Protein AF-A0AAN9PMN9-F1 (afdb_monomer_lite)

Structure (mmCIF, N/CA/C/O backbone):
data_AF-A0AAN9PMN9-F1
#
_entry.id   AF-A0AAN9PMN9-F1
#
loop_
_atom_site.group_PDB
_atom_site.id
_atom_site.type_symbol
_atom_site.label_atom_id
_atom_site.label_alt_id
_atom_site.label_comp_id
_atom_site.label_asym_id
_atom_site.label_entity_id
_atom_site.label_seq_id
_atom_site.pdbx_PDB_ins_code
_atom_site.Cartn_x
_atom_site.Cartn_y
_atom_site.Cartn_z
_atom_site.occupancy
_atom_site.B_iso_or_equiv
_atom_site.auth_seq_id
_atom_site.auth_comp_id
_atom_site.auth_asym_id
_atom_site.auth_atom_id
_atom_site.pdbx_PDB_model_num
ATOM 1 N N . MET A 1 1 ? 1.864 18.607 -19.630 1.00 31.89 1 MET A N 1
ATOM 2 C CA . MET A 1 1 ? 2.862 18.846 -18.565 1.00 31.89 1 MET A CA 1
ATOM 3 C C . MET A 1 1 ? 3.578 17.529 -18.330 1.00 31.89 1 MET A C 1
ATOM 5 O O . MET A 1 1 ? 2.929 16.585 -17.907 1.00 31.89 1 MET A O 1
ATOM 9 N N . ALA A 1 2 ? 4.834 17.426 -18.763 1.00 31.56 2 ALA A N 1
ATOM 10 C CA . ALA A 1 2 ? 5.580 16.169 -18.814 1.00 31.56 2 ALA A CA 1
ATOM 11 C C . ALA A 1 2 ? 6.074 15.745 -17.419 1.00 31.56 2 ALA A C 1
ATOM 13 O O . ALA A 1 2 ? 6.528 16.577 -16.636 1.00 31.56 2 ALA A O 1
ATOM 14 N N . ALA A 1 3 ? 5.946 14.450 -17.128 1.00 38.88 3 ALA A N 1
ATOM 15 C CA . ALA A 1 3 ? 6.310 13.804 -15.876 1.00 38.88 3 ALA A CA 1
ATOM 16 C C . ALA A 1 3 ? 7.837 13.663 -15.752 1.00 38.88 3 ALA A C 1
ATOM 18 O O . ALA A 1 3 ? 8.422 12.719 -16.271 1.00 38.88 3 ALA A O 1
ATOM 19 N N . ALA A 1 4 ? 8.482 14.580 -15.035 1.00 36.22 4 ALA A N 1
ATOM 20 C CA . ALA A 1 4 ? 9.929 14.561 -14.790 1.00 36.22 4 ALA A CA 1
ATOM 21 C C . ALA A 1 4 ? 10.375 13.569 -13.685 1.00 36.22 4 ALA A C 1
ATOM 23 O O . ALA A 1 4 ? 11.455 13.723 -13.128 1.00 36.22 4 ALA A O 1
ATOM 24 N N . GLY A 1 5 ? 9.557 12.564 -13.344 1.00 46.44 5 GLY A N 1
ATOM 25 C CA . GLY A 1 5 ? 9.852 11.588 -12.279 1.00 46.44 5 GLY A CA 1
ATOM 26 C C . GLY A 1 5 ? 9.955 10.128 -12.731 1.00 46.44 5 GLY A C 1
ATOM 27 O O . GLY A 1 5 ? 10.298 9.275 -11.924 1.00 46.44 5 GLY A O 1
ATOM 28 N N . ALA A 1 6 ? 9.657 9.819 -13.998 1.00 54.78 6 ALA A N 1
ATOM 29 C CA . ALA A 1 6 ? 9.546 8.434 -14.469 1.00 54.78 6 ALA A CA 1
ATOM 30 C C . ALA A 1 6 ? 10.820 7.884 -15.135 1.00 54.78 6 ALA A C 1
ATOM 32 O O . ALA A 1 6 ? 10.978 6.670 -15.204 1.00 54.78 6 ALA A O 1
ATOM 33 N N . GLU A 1 7 ? 11.733 8.740 -15.613 1.00 62.47 7 GLU A N 1
ATOM 34 C CA . GLU A 1 7 ? 12.892 8.290 -16.415 1.00 62.47 7 GLU A CA 1
ATOM 35 C C . GLU A 1 7 ? 13.925 7.485 -15.616 1.00 62.47 7 GLU A C 1
ATOM 37 O O . GLU A 1 7 ? 14.757 6.790 -16.190 1.00 62.47 7 GLU A O 1
ATOM 42 N N . ASN A 1 8 ? 13.831 7.540 -14.290 1.00 85.62 8 ASN A N 1
ATOM 43 C CA . ASN A 1 8 ? 14.773 6.929 -13.367 1.00 85.62 8 ASN A CA 1
ATOM 44 C C . ASN A 1 8 ? 14.192 5.734 -12.598 1.00 85.62 8 ASN A C 1
ATOM 46 O O . ASN A 1 8 ? 14.919 5.083 -11.857 1.00 85.62 8 ASN A O 1
ATOM 50 N N . VAL A 1 9 ? 12.903 5.417 -12.745 1.00 91.56 9 VAL A N 1
ATOM 51 C CA . VAL A 1 9 ? 12.322 4.233 -12.095 1.00 91.56 9 VAL A CA 1
ATOM 52 C C . VAL A 1 9 ? 12.645 3.004 -12.952 1.00 91.56 9 VAL A C 1
ATOM 54 O O . VAL A 1 9 ? 12.281 2.985 -14.132 1.00 91.56 9 VAL A O 1
ATOM 57 N N . PRO A 1 10 ? 13.289 1.953 -12.408 1.00 92.81 10 PRO A N 1
ATOM 58 C CA . PRO A 1 10 ? 13.544 0.726 -13.151 1.00 92.81 10 PRO A CA 1
ATOM 59 C C . PRO A 1 10 ? 12.263 0.164 -13.797 1.00 92.81 10 PRO A C 1
ATOM 61 O O . PRO A 1 10 ? 11.225 0.109 -13.131 1.00 92.81 10 PRO A O 1
ATOM 64 N N . PRO A 1 11 ? 12.305 -0.318 -15.057 1.00 93.88 11 PRO A N 1
ATOM 65 C CA . PRO A 1 11 ? 11.098 -0.713 -15.789 1.00 93.88 11 PRO A CA 1
ATOM 66 C C . PRO A 1 11 ? 10.227 -1.757 -15.082 1.00 93.88 11 PRO A C 1
ATOM 68 O O . PRO A 1 11 ? 9.005 -1.718 -15.197 1.00 93.88 11 PRO A O 1
ATOM 71 N N . PHE A 1 12 ? 10.839 -2.680 -14.332 1.00 94.06 12 PHE A N 1
ATOM 72 C CA . PHE A 1 12 ? 10.097 -3.696 -13.586 1.00 94.06 12 PHE A CA 1
ATOM 73 C C . PHE A 1 12 ? 9.326 -3.096 -12.397 1.00 94.06 12 PHE A C 1
ATOM 75 O O . PHE A 1 12 ? 8.160 -3.438 -12.202 1.00 94.06 12 PHE A O 1
ATOM 82 N N . ILE A 1 13 ? 9.925 -2.138 -11.676 1.00 95.25 13 ILE A N 1
ATOM 83 C CA . ILE A 1 13 ? 9.260 -1.386 -10.599 1.00 95.25 13 ILE A CA 1
ATOM 84 C C . ILE A 1 13 ? 8.137 -0.540 -11.198 1.00 95.25 13 ILE A C 1
ATOM 86 O O . ILE A 1 13 ? 7.014 -0.569 -10.703 1.00 95.25 13 ILE A O 1
ATOM 90 N N . ALA A 1 14 ? 8.400 0.157 -12.308 1.00 95.62 14 ALA A N 1
ATOM 91 C CA . ALA A 1 14 ? 7.402 0.978 -12.990 1.00 95.62 14 ALA A CA 1
ATOM 92 C C . ALA A 1 14 ? 6.193 0.153 -13.465 1.00 95.62 14 ALA A C 1
ATOM 94 O O . ALA A 1 14 ? 5.052 0.599 -13.326 1.00 95.62 14 ALA A O 1
ATOM 95 N N . ALA A 1 15 ? 6.422 -1.056 -13.989 1.00 96.88 15 ALA A N 1
ATOM 96 C CA . ALA A 1 15 ? 5.363 -1.967 -14.418 1.00 96.88 15 ALA A CA 1
ATOM 97 C C . ALA A 1 15 ? 4.509 -2.451 -13.237 1.00 96.88 15 ALA A C 1
ATOM 99 O O . ALA A 1 15 ? 3.282 -2.361 -13.293 1.00 96.88 15 ALA A O 1
ATOM 100 N N . GLN A 1 16 ? 5.147 -2.909 -12.155 1.00 96.69 16 GLN A N 1
ATOM 101 C CA . GLN A 1 16 ? 4.459 -3.340 -10.935 1.00 96.69 16 GLN A CA 1
ATOM 102 C C . GLN A 1 16 ? 3.674 -2.198 -10.282 1.00 96.69 16 GLN A C 1
ATOM 104 O O . GLN A 1 16 ? 2.514 -2.372 -9.910 1.00 96.69 16 GLN A O 1
ATOM 109 N N . LEU A 1 17 ? 4.275 -1.011 -10.193 1.00 96.62 17 LEU A N 1
ATOM 110 C CA . LEU A 1 17 ? 3.648 0.170 -9.613 1.00 96.62 17 LEU A CA 1
ATOM 111 C C . LEU A 1 17 ? 2.459 0.651 -10.451 1.00 96.62 17 LEU A C 1
ATOM 113 O O . LEU A 1 17 ? 1.384 0.900 -9.914 1.00 96.62 17 LEU A O 1
ATOM 117 N N . THR A 1 18 ? 2.617 0.738 -11.772 1.00 96.56 18 THR A N 1
ATOM 118 C CA . THR A 1 18 ? 1.527 1.137 -12.678 1.00 96.56 18 THR A CA 1
ATOM 119 C C . THR A 1 18 ? 0.360 0.157 -12.593 1.00 96.56 18 THR A C 1
ATOM 121 O O . THR A 1 18 ? -0.802 0.572 -12.550 1.00 96.56 18 THR A O 1
ATOM 124 N N . TYR A 1 19 ? 0.659 -1.143 -12.526 1.00 97.62 19 TYR A N 1
ATOM 125 C CA . TYR A 1 19 ? -0.356 -2.175 -12.367 1.00 97.62 19 TYR A CA 1
ATOM 126 C C . TYR A 1 19 ? -1.079 -2.056 -11.022 1.00 97.62 19 TYR A C 1
ATOM 128 O O . TYR A 1 19 ? -2.309 -2.077 -11.004 1.00 97.62 19 TYR A O 1
ATOM 136 N N . LEU A 1 20 ? -0.342 -1.862 -9.922 1.00 97.06 20 LEU A N 1
ATOM 137 C CA . LEU A 1 20 ? -0.906 -1.602 -8.597 1.00 97.06 20 LEU A CA 1
ATOM 138 C C . LEU A 1 20 ? -1.864 -0.401 -8.636 1.00 97.06 20 LEU A C 1
ATOM 140 O O . LEU A 1 20 ? -3.034 -0.550 -8.302 1.00 97.06 20 LEU A O 1
ATOM 144 N N . LEU A 1 21 ? -1.400 0.767 -9.091 1.00 96.25 21 LEU A N 1
ATOM 145 C CA . LEU A 1 21 ? -2.193 2.004 -9.105 1.00 96.25 21 LEU A CA 1
ATOM 146 C C . LEU A 1 21 ? -3.460 1.904 -9.971 1.00 96.25 21 LEU A C 1
ATOM 148 O O . LEU A 1 21 ? -4.445 2.578 -9.686 1.00 96.25 21 LEU A O 1
ATOM 152 N N . SER A 1 22 ? -3.441 1.071 -11.016 1.00 96.31 22 SER A N 1
ATOM 153 C CA . SER A 1 22 ? -4.569 0.917 -11.946 1.00 96.31 22 SER A CA 1
ATOM 154 C C . SER A 1 22 ? -5.596 -0.130 -11.506 1.00 96.31 22 SER A C 1
ATOM 156 O O . SER A 1 22 ? -6.748 -0.052 -11.920 1.00 96.31 22 SER A O 1
ATOM 158 N N . ASN A 1 23 ? -5.183 -1.128 -10.716 1.00 96.06 23 ASN A N 1
ATOM 159 C CA . ASN A 1 23 ? -6.007 -2.302 -10.397 1.00 96.06 23 ASN A CA 1
ATOM 160 C C . ASN A 1 23 ? -6.343 -2.434 -8.907 1.00 96.06 23 ASN A C 1
ATOM 162 O O . ASN A 1 23 ? -7.100 -3.329 -8.532 1.00 96.06 23 ASN A O 1
ATOM 166 N N . PHE A 1 24 ? -5.789 -1.582 -8.041 1.00 93.50 24 PHE A N 1
ATOM 167 C CA . PHE A 1 24 ? -6.168 -1.580 -6.634 1.00 93.50 24 PHE A CA 1
ATOM 168 C C . PHE A 1 24 ? -7.620 -1.119 -6.465 1.00 93.50 24 PHE A C 1
ATOM 170 O O . PHE A 1 24 ? -8.070 -0.192 -7.134 1.00 93.50 24 PHE A O 1
ATOM 177 N N . HIS A 1 25 ? -8.353 -1.734 -5.533 1.00 88.06 25 HIS A N 1
ATOM 178 C CA . HIS A 1 25 ? -9.761 -1.397 -5.279 1.00 88.06 25 HIS A CA 1
ATOM 179 C C . HIS A 1 25 ? -9.972 0.058 -4.829 1.00 88.06 25 HIS A C 1
ATOM 181 O O . HIS A 1 25 ? -11.059 0.604 -4.998 1.00 88.06 25 HIS A O 1
ATOM 187 N N . HIS A 1 26 ? -8.938 0.678 -4.257 1.00 88.62 26 HIS A N 1
ATOM 188 C CA . HIS A 1 26 ? -8.953 2.051 -3.762 1.00 88.62 26 HIS A CA 1
ATOM 189 C C . HIS A 1 26 ? -7.946 2.906 -4.531 1.00 88.62 26 HIS A C 1
ATOM 191 O O . HIS A 1 26 ? -6.913 2.413 -4.982 1.00 88.62 26 HIS A O 1
ATOM 197 N N . THR A 1 27 ? -8.209 4.208 -4.629 1.00 92.00 27 THR A N 1
ATOM 198 C CA . THR A 1 27 ? -7.306 5.148 -5.303 1.00 92.00 27 THR A CA 1
ATOM 199 C C . THR A 1 27 ? -6.052 5.400 -4.469 1.00 92.00 27 THR A C 1
ATOM 201 O O . THR A 1 27 ? -6.020 6.288 -3.615 1.00 92.00 27 THR A O 1
ATOM 204 N N . LEU A 1 28 ? -5.010 4.623 -4.740 1.00 95.25 28 LEU A N 1
ATOM 205 C CA . LEU A 1 28 ? -3.679 4.804 -4.170 1.00 95.25 28 LEU A CA 1
ATOM 206 C C . LEU A 1 28 ? -3.003 6.066 -4.722 1.00 95.25 28 LEU A C 1
ATOM 208 O O . LEU A 1 28 ? -3.250 6.475 -5.859 1.00 95.25 28 LEU A O 1
ATOM 212 N N . LYS A 1 29 ? -2.113 6.669 -3.930 1.00 95.12 29 LYS A N 1
ATOM 213 C CA . LYS A 1 29 ? -1.268 7.790 -4.371 1.00 95.12 29 LYS A CA 1
ATOM 214 C C . LYS A 1 29 ? 0.177 7.566 -3.961 1.00 95.12 29 LYS A C 1
ATOM 216 O O . LYS A 1 29 ? 0.442 6.924 -2.953 1.00 95.12 29 LYS A O 1
ATOM 221 N N . ILE A 1 30 ? 1.097 8.145 -4.722 1.00 96.50 30 ILE A N 1
ATOM 222 C CA . ILE A 1 30 ? 2.506 8.216 -4.345 1.00 96.50 30 ILE A CA 1
ATOM 223 C C . ILE A 1 30 ? 2.774 9.604 -3.783 1.00 96.50 30 ILE A C 1
ATOM 225 O O . ILE A 1 30 ? 2.494 10.597 -4.454 1.00 96.50 30 ILE A O 1
ATOM 229 N N . GLU A 1 31 ? 3.277 9.666 -2.552 1.00 95.62 31 GLU A N 1
ATOM 230 C CA . GLU A 1 31 ? 3.637 10.931 -1.903 1.00 95.62 31 GLU A CA 1
ATOM 231 C C . GLU A 1 31 ? 5.010 11.414 -2.372 1.00 95.62 31 GLU A C 1
ATOM 233 O O . GLU A 1 31 ? 5.168 12.563 -2.778 1.00 95.62 31 GLU A O 1
ATOM 238 N N . GLN A 1 32 ? 5.993 10.517 -2.364 1.00 94.50 32 GLN A N 1
ATOM 239 C CA . GLN A 1 32 ? 7.369 10.809 -2.745 1.00 94.50 32 GLN A CA 1
ATOM 240 C C . GLN A 1 32 ? 8.053 9.554 -3.288 1.00 94.50 32 GLN A C 1
ATOM 242 O O . GLN A 1 32 ? 7.636 8.431 -2.998 1.00 94.50 32 GLN A O 1
ATOM 247 N N . MET A 1 33 ? 9.111 9.756 -4.070 1.00 94.12 33 MET A N 1
ATOM 248 C CA . MET A 1 33 ? 10.000 8.699 -4.541 1.00 94.12 33 MET A CA 1
ATOM 249 C C . MET A 1 33 ? 11.455 9.153 -4.413 1.00 94.12 33 MET A C 1
ATOM 251 O O . MET A 1 33 ? 11.744 10.335 -4.605 1.00 94.12 33 MET A O 1
ATOM 255 N N . TRP A 1 34 ? 12.365 8.235 -4.099 1.00 92.88 34 TRP A N 1
ATOM 256 C CA . TRP A 1 34 ? 13.787 8.535 -3.928 1.00 92.88 34 TRP A CA 1
ATOM 257 C C . TRP A 1 34 ? 14.676 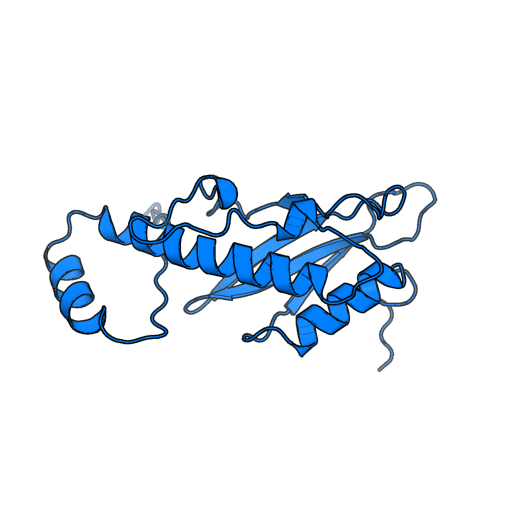7.333 -4.276 1.00 92.88 34 TRP A C 1
ATOM 259 O O . TRP A 1 34 ? 14.193 6.212 -4.434 1.00 92.88 34 TRP A O 1
ATOM 269 N N . SER A 1 35 ? 15.976 7.589 -4.443 1.00 90.50 35 SER A N 1
ATOM 270 C CA . SER A 1 35 ? 16.997 6.555 -4.663 1.00 90.50 35 SER A CA 1
ATOM 271 C C . SER A 1 35 ? 17.610 6.119 -3.334 1.00 90.50 35 SER A C 1
ATOM 273 O O . SER A 1 35 ? 17.773 6.929 -2.416 1.00 90.50 35 SER A O 1
ATOM 275 N N . SER A 1 36 ? 17.977 4.842 -3.241 1.00 81.38 36 SER A N 1
ATOM 276 C CA . SER A 1 36 ? 18.806 4.314 -2.159 1.00 81.38 36 SER A CA 1
ATOM 277 C C . SER A 1 36 ? 20.249 4.831 -2.162 1.00 81.38 36 SER A C 1
ATOM 279 O O . SER A 1 36 ? 20.899 4.778 -1.116 1.00 81.38 36 SER A O 1
ATOM 281 N N . ASP A 1 37 ? 20.780 5.238 -3.315 1.00 71.56 37 ASP A N 1
ATOM 282 C CA . ASP A 1 37 ? 22.196 5.560 -3.493 1.00 71.56 37 ASP A CA 1
ATOM 283 C C . ASP A 1 37 ? 22.388 7.028 -3.885 1.00 71.56 37 ASP A C 1
ATOM 285 O O . ASP A 1 37 ? 21.792 7.534 -4.835 1.00 71.56 37 ASP A O 1
ATOM 289 N N . ASN A 1 38 ? 23.274 7.701 -3.154 1.00 61.56 38 ASN A N 1
ATOM 290 C CA . ASN A 1 38 ? 23.657 9.085 -3.419 1.00 61.56 38 ASN A CA 1
ATOM 291 C C . ASN A 1 38 ? 24.852 9.189 -4.376 1.00 61.56 38 ASN A C 1
ATOM 293 O O . ASN A 1 38 ? 25.219 10.303 -4.755 1.00 61.56 38 ASN A O 1
ATOM 297 N N . TYR A 1 39 ? 25.501 8.067 -4.714 1.00 56.78 39 TYR A N 1
ATOM 298 C CA . TYR A 1 39 ? 26.829 8.088 -5.309 1.00 56.78 39 TYR A CA 1
ATOM 299 C C . TYR A 1 39 ? 26.906 7.722 -6.786 1.00 56.78 39 TYR A C 1
ATOM 301 O O . TYR A 1 39 ? 27.806 8.280 -7.399 1.00 56.78 39 TYR A O 1
ATOM 309 N N . ASN A 1 40 ? 26.035 6.894 -7.389 1.00 53.22 40 ASN A N 1
ATOM 310 C CA . ASN A 1 40 ? 26.010 6.714 -8.861 1.00 53.22 40 ASN A CA 1
ATOM 311 C C . ASN A 1 40 ? 24.748 6.060 -9.465 1.00 53.22 40 ASN A C 1
ATOM 313 O O . ASN A 1 40 ? 24.593 6.093 -10.687 1.00 53.22 40 ASN A O 1
ATOM 317 N N . SER A 1 41 ? 23.846 5.470 -8.680 1.00 60.31 41 SER A N 1
ATOM 318 C CA . SER A 1 41 ? 22.586 4.939 -9.217 1.00 60.31 41 SER A CA 1
ATOM 319 C C . SER A 1 41 ? 21.490 6.004 -9.163 1.00 60.31 41 SER A C 1
ATOM 321 O O . SER A 1 41 ? 20.909 6.273 -8.112 1.00 60.31 41 SER A O 1
ATOM 323 N N . SER A 1 42 ? 21.151 6.595 -10.312 1.00 73.50 42 SER A N 1
ATOM 324 C CA . SER A 1 42 ? 19.958 7.443 -10.426 1.00 73.50 42 SER A CA 1
ATOM 325 C C . SER A 1 42 ? 18.654 6.650 -10.292 1.00 73.50 42 SER A C 1
ATOM 327 O O . SER A 1 42 ? 17.592 7.247 -10.427 1.00 73.50 42 SER A O 1
ATOM 329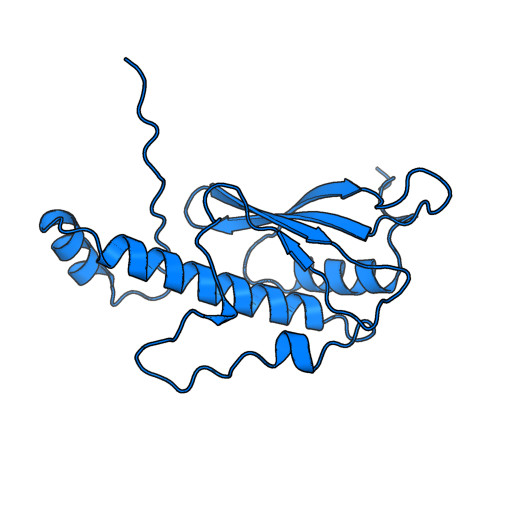 N N . ALA A 1 43 ? 18.705 5.332 -10.048 1.00 87.25 43 ALA A N 1
ATOM 330 C CA . ALA A 1 43 ? 17.526 4.488 -10.000 1.00 87.25 43 ALA A CA 1
ATOM 331 C C . ALA A 1 43 ? 16.648 4.824 -8.789 1.00 87.25 43 ALA A C 1
ATOM 333 O O . ALA A 1 43 ? 17.062 4.695 -7.641 1.00 87.25 43 ALA A O 1
ATOM 334 N N . ILE A 1 44 ? 15.412 5.226 -9.058 1.00 92.06 44 ILE A N 1
ATOM 335 C CA . ILE A 1 44 ? 14.394 5.464 -8.042 1.00 92.06 44 ILE A CA 1
ATOM 336 C C . ILE A 1 44 ? 13.770 4.115 -7.679 1.00 92.06 44 ILE A C 1
ATOM 338 O O . ILE A 1 44 ? 13.031 3.529 -8.474 1.00 92.06 44 ILE A O 1
ATOM 342 N N . ASP A 1 45 ? 14.089 3.625 -6.486 1.00 93.62 45 ASP A N 1
ATOM 343 C CA . ASP A 1 45 ? 13.723 2.294 -5.995 1.00 93.62 45 ASP A CA 1
ATOM 344 C C . ASP A 1 45 ? 12.930 2.311 -4.688 1.00 93.62 45 ASP A C 1
ATOM 346 O O . ASP A 1 45 ? 12.456 1.273 -4.221 1.00 93.62 45 ASP A O 1
ATOM 350 N N . ARG A 1 46 ? 12.732 3.501 -4.122 1.00 95.50 46 ARG A N 1
ATOM 351 C CA . ARG A 1 46 ? 11.977 3.711 -2.893 1.00 95.50 46 ARG A CA 1
ATOM 352 C C . ARG A 1 46 ? 10.855 4.702 -3.121 1.00 95.50 46 ARG A C 1
ATOM 354 O O . ARG A 1 46 ? 11.010 5.668 -3.872 1.00 95.50 46 ARG A O 1
ATOM 361 N N . PHE A 1 47 ? 9.719 4.466 -2.478 1.00 96.38 47 PHE A N 1
ATOM 362 C CA . PHE A 1 47 ? 8.580 5.373 -2.553 1.00 96.38 47 PHE A CA 1
ATOM 363 C C . PHE A 1 47 ? 7.632 5.224 -1.370 1.00 96.38 47 PHE A C 1
ATOM 365 O O . PHE A 1 47 ? 7.477 4.139 -0.817 1.00 96.38 47 PHE A O 1
ATOM 372 N N . THR A 1 48 ? 6.949 6.317 -1.037 1.00 97.25 48 THR A N 1
ATOM 373 C CA . THR A 1 48 ? 5.911 6.350 -0.004 1.00 97.25 48 THR A CA 1
ATOM 374 C C . THR A 1 48 ? 4.550 6.202 -0.670 1.00 97.25 48 THR A C 1
ATOM 376 O O . THR A 1 48 ? 4.160 7.029 -1.504 1.00 97.25 48 THR A O 1
ATOM 379 N N . LEU A 1 49 ? 3.822 5.150 -0.303 1.00 96.88 49 LEU A N 1
ATOM 380 C CA . LEU A 1 49 ? 2.471 4.883 -0.772 1.00 96.88 49 LEU A CA 1
ATOM 381 C C . LEU A 1 49 ? 1.447 5.402 0.242 1.00 96.88 49 LEU A C 1
ATOM 383 O O . LEU A 1 49 ? 1.482 5.047 1.419 1.00 96.88 49 LEU A O 1
ATOM 387 N N . LEU A 1 50 ? 0.503 6.203 -0.247 1.00 96.25 50 LEU A N 1
ATOM 388 C CA . LEU A 1 50 ? -0.679 6.634 0.489 1.00 96.25 50 LEU A CA 1
ATOM 389 C C . LEU A 1 50 ? -1.839 5.697 0.153 1.00 96.25 50 LEU A C 1
ATOM 391 O O . LEU A 1 50 ? -2.330 5.678 -0.984 1.00 96.25 50 LEU A O 1
ATOM 395 N N . ILE A 1 51 ? -2.280 4.936 1.148 1.00 95.25 51 ILE A N 1
ATOM 396 C CA . ILE A 1 51 ? -3.349 3.944 1.027 1.00 95.25 51 ILE A CA 1
ATOM 397 C C . ILE A 1 51 ? -4.602 4.507 1.700 1.00 95.25 51 ILE A C 1
ATOM 399 O O . ILE A 1 51 ? -4.572 4.729 2.910 1.00 95.25 51 ILE A O 1
ATOM 403 N N . PRO A 1 52 ? -5.707 4.733 0.965 1.00 94.12 52 PRO A N 1
ATOM 404 C CA . PRO A 1 52 ? -6.953 5.184 1.572 1.00 94.12 52 PRO A CA 1
ATOM 405 C C . PRO A 1 52 ? -7.450 4.199 2.632 1.00 94.12 52 PRO A C 1
ATOM 407 O O . PRO A 1 52 ? -7.583 2.996 2.356 1.00 94.12 52 PRO A O 1
ATOM 410 N N . TYR A 1 53 ? -7.744 4.727 3.818 1.00 93.12 53 TYR A N 1
ATOM 411 C CA . TYR A 1 53 ? -8.299 3.961 4.924 1.00 93.12 53 TYR A CA 1
ATOM 412 C C . TYR A 1 53 ? -9.134 4.856 5.841 1.00 93.12 53 TYR A C 1
ATOM 414 O O . TYR A 1 53 ? -8.650 5.867 6.353 1.00 93.12 53 TYR A O 1
ATOM 422 N N . CYS A 1 54 ? -10.398 4.491 6.061 1.00 90.88 54 CYS A N 1
ATOM 423 C CA . CYS A 1 54 ? -11.364 5.346 6.756 1.00 90.88 54 CYS A CA 1
ATOM 424 C C . CYS A 1 54 ? -11.451 6.756 6.119 1.00 90.88 54 CYS A C 1
ATOM 426 O O . CYS A 1 54 ? -11.808 6.896 4.950 1.00 90.88 54 CYS A O 1
ATOM 428 N N . LEU A 1 55 ? -11.167 7.810 6.894 1.00 88.00 55 LEU A N 1
ATOM 429 C CA . LEU A 1 55 ? -11.214 9.214 6.465 1.00 88.00 55 LEU A CA 1
ATOM 430 C C . LEU A 1 55 ? -9.817 9.808 6.213 1.00 88.00 55 LEU A C 1
ATOM 432 O O . LEU A 1 55 ? -9.706 11.019 6.028 1.00 88.00 55 LEU A O 1
ATOM 436 N N . ASP A 1 56 ? -8.774 8.975 6.215 1.00 90.94 56 ASP A N 1
ATOM 437 C CA . ASP A 1 56 ? -7.382 9.399 6.060 1.00 90.94 56 ASP A CA 1
ATOM 438 C C . ASP A 1 56 ? -6.589 8.421 5.165 1.00 90.94 56 ASP A C 1
ATOM 440 O O . ASP A 1 56 ? -7.159 7.605 4.427 1.00 90.94 56 ASP A O 1
ATOM 444 N N . PHE A 1 57 ? -5.263 8.531 5.192 1.00 92.19 57 PHE A N 1
ATOM 445 C CA . PHE A 1 57 ? -4.330 7.687 4.467 1.00 92.19 57 PHE A CA 1
ATOM 446 C C . PHE A 1 57 ? -3.351 7.011 5.417 1.00 92.19 57 PHE A C 1
ATOM 448 O O . PHE A 1 57 ? -2.671 7.661 6.207 1.00 92.19 57 PHE A O 1
ATOM 455 N N . ILE A 1 58 ? -3.193 5.704 5.240 1.00 94.06 58 ILE A N 1
ATOM 456 C CA . ILE A 1 58 ? -2.047 4.983 5.780 1.00 94.06 58 ILE A CA 1
ATOM 457 C C . ILE A 1 58 ? -0.835 5.325 4.910 1.00 94.06 58 ILE A C 1
ATOM 459 O O . ILE A 1 58 ? -0.931 5.307 3.677 1.00 94.06 58 ILE A O 1
ATOM 463 N N . LYS A 1 59 ? 0.300 5.623 5.546 1.00 95.19 59 LYS A N 1
ATOM 464 C CA . LYS A 1 59 ? 1.565 5.914 4.865 1.00 95.19 59 LYS A CA 1
ATOM 465 C C . LYS A 1 59 ? 2.548 4.783 5.090 1.00 95.19 59 LYS A C 1
ATOM 467 O O . LYS A 1 59 ? 3.014 4.610 6.213 1.00 95.19 59 LYS A O 1
ATOM 472 N N . TRP A 1 60 ? 2.871 4.047 4.032 1.00 96.88 60 TRP A N 1
ATOM 473 C CA . TRP A 1 60 ? 3.886 2.995 4.078 1.00 96.88 60 TRP A CA 1
ATOM 474 C C . TRP A 1 60 ? 4.978 3.267 3.056 1.00 96.88 60 TRP A C 1
ATOM 476 O O . TRP A 1 60 ? 4.690 3.593 1.902 1.00 96.88 60 TRP A O 1
ATOM 486 N N . ASP A 1 61 ? 6.225 3.087 3.474 1.00 96.75 61 ASP A N 1
ATOM 487 C CA . ASP A 1 61 ? 7.372 3.197 2.584 1.00 96.75 61 ASP A CA 1
ATOM 488 C C . ASP A 1 61 ? 7.704 1.830 2.004 1.00 96.75 61 ASP A C 1
ATOM 490 O O . ASP A 1 61 ? 7.784 0.832 2.720 1.00 96.75 61 ASP A O 1
ATOM 494 N N . LEU A 1 62 ? 7.913 1.788 0.695 1.00 96.62 62 LEU A N 1
ATOM 495 C CA . LEU A 1 62 ? 8.378 0.606 -0.005 1.00 96.62 62 LEU A CA 1
ATOM 496 C C . LEU A 1 62 ? 9.833 0.785 -0.389 1.00 96.62 62 LEU A C 1
ATOM 498 O O . LEU A 1 62 ? 10.234 1.845 -0.876 1.00 96.62 62 LEU A O 1
ATOM 502 N N . ILE A 1 63 ? 10.602 -0.281 -0.212 1.00 96.06 63 ILE A N 1
ATOM 503 C CA . ILE A 1 63 ? 12.031 -0.305 -0.482 1.00 96.06 63 ILE A CA 1
ATOM 504 C C . ILE A 1 63 ? 12.324 -1.497 -1.383 1.00 96.06 63 ILE A C 1
ATOM 506 O O . ILE A 1 63 ? 12.328 -2.644 -0.938 1.00 96.06 63 ILE A O 1
ATOM 510 N N . TYR A 1 64 ? 12.577 -1.230 -2.661 1.00 94.94 64 TYR A N 1
ATOM 511 C CA . TYR A 1 64 ? 13.145 -2.233 -3.552 1.00 94.94 64 TYR A CA 1
ATOM 512 C C . TYR A 1 64 ? 14.660 -2.275 -3.402 1.00 94.94 64 TYR A C 1
ATOM 514 O O . TYR A 1 64 ? 15.304 -1.277 -3.088 1.00 94.94 64 TYR A O 1
ATOM 522 N N . ASN A 1 65 ? 15.233 -3.435 -3.708 1.00 92.19 65 ASN A N 1
ATOM 523 C CA . ASN A 1 65 ? 16.650 -3.556 -4.001 1.00 92.19 65 ASN A CA 1
ATOM 524 C C . ASN A 1 65 ? 16.820 -3.773 -5.511 1.00 92.19 65 ASN A C 1
ATOM 526 O O . ASN A 1 65 ? 16.573 -4.869 -6.017 1.00 92.19 65 ASN A O 1
ATOM 530 N N . VAL A 1 66 ? 17.235 -2.733 -6.240 1.00 90.44 66 VAL A N 1
ATOM 531 C CA . VAL A 1 66 ? 17.421 -2.804 -7.705 1.00 90.44 66 VAL A CA 1
ATOM 532 C C . VAL A 1 66 ? 18.501 -3.806 -8.103 1.00 90.44 66 VAL A C 1
ATOM 534 O O . VAL A 1 66 ? 18.404 -4.418 -9.166 1.00 90.44 66 VAL A O 1
ATOM 537 N N . GLU A 1 67 ? 19.509 -4.002 -7.255 1.00 89.94 67 GLU A N 1
ATOM 538 C CA . GLU A 1 67 ? 20.601 -4.945 -7.499 1.00 89.94 67 GLU A CA 1
ATOM 539 C C . GLU A 1 67 ? 20.154 -6.402 -7.308 1.00 89.94 67 GLU A C 1
ATOM 541 O O . GLU A 1 67 ? 20.741 -7.315 -7.888 1.00 89.94 67 GLU A O 1
ATOM 546 N N . CYS A 1 68 ? 19.082 -6.626 -6.539 1.00 91.88 68 CYS A N 1
ATOM 547 C CA . CYS A 1 68 ? 18.515 -7.945 -6.278 1.00 91.88 68 CYS A CA 1
ATOM 548 C C . CYS A 1 68 ? 16.988 -7.954 -6.491 1.00 91.88 68 CYS A C 1
ATOM 550 O O . CYS A 1 68 ? 16.225 -8.125 -5.539 1.00 91.88 68 CYS A O 1
ATOM 552 N N . PRO A 1 69 ? 16.506 -7.818 -7.743 1.00 91.56 69 PRO A N 1
ATOM 553 C CA . PRO A 1 69 ? 15.075 -7.715 -8.029 1.00 91.56 69 PRO A CA 1
ATOM 554 C C . PRO A 1 69 ? 14.311 -9.011 -7.710 1.00 91.56 69 PRO A C 1
ATOM 556 O O . PRO A 1 69 ? 13.094 -9.002 -7.563 1.00 91.56 69 PRO A O 1
ATOM 559 N N . THR A 1 70 ? 15.003 -10.146 -7.589 1.00 93.12 70 THR A N 1
ATOM 560 C CA . THR A 1 70 ? 14.403 -11.417 -7.158 1.00 93.12 70 THR A CA 1
ATOM 561 C C . THR A 1 70 ? 13.971 -11.418 -5.695 1.00 93.12 70 THR A C 1
ATOM 563 O O . THR A 1 70 ? 13.180 -12.279 -5.321 1.00 93.12 70 THR A O 1
ATOM 566 N N . SER A 1 71 ? 14.459 -10.483 -4.879 1.00 93.50 71 SER A N 1
ATOM 567 C CA . SER A 1 71 ? 13.948 -10.277 -3.527 1.00 93.50 71 SER A CA 1
ATOM 568 C C . SER A 1 71 ? 12.664 -9.438 -3.569 1.00 93.50 71 SER A C 1
ATOM 570 O O . SER A 1 71 ? 12.597 -8.476 -4.341 1.00 93.50 71 SER A O 1
ATOM 572 N N . PRO A 1 72 ? 11.638 -9.770 -2.763 1.00 94.38 72 PRO A N 1
ATOM 573 C CA . PRO A 1 72 ? 10.483 -8.895 -2.596 1.00 94.38 72 PRO A CA 1
ATOM 574 C C . PRO A 1 72 ? 10.899 -7.556 -1.965 1.00 94.38 72 PRO A C 1
ATOM 576 O O . PRO A 1 72 ? 11.920 -7.507 -1.277 1.00 94.38 72 PRO A O 1
ATOM 579 N N . PRO A 1 73 ? 10.134 -6.472 -2.189 1.00 95.31 73 PRO A N 1
ATOM 580 C CA . PRO A 1 73 ? 10.393 -5.202 -1.533 1.00 95.31 73 PRO A CA 1
ATOM 581 C C . PRO A 1 73 ? 10.127 -5.306 -0.031 1.00 95.31 73 PRO A C 1
ATOM 583 O O . PRO A 1 73 ? 9.185 -5.981 0.398 1.00 95.31 73 PRO A O 1
ATOM 586 N N . ASP A 1 74 ? 10.908 -4.570 0.750 1.00 95.19 74 ASP A N 1
ATOM 587 C CA . ASP A 1 74 ? 10.600 -4.338 2.155 1.00 95.19 74 ASP A CA 1
ATOM 588 C C . ASP A 1 74 ? 9.510 -3.266 2.269 1.00 95.19 74 ASP A C 1
ATOM 590 O O . ASP A 1 74 ? 9.460 -2.319 1.477 1.00 95.19 74 ASP A O 1
ATOM 594 N N . VAL A 1 75 ? 8.634 -3.413 3.264 1.00 95.94 75 VAL A N 1
ATOM 595 C CA . VAL A 1 75 ? 7.586 -2.437 3.581 1.00 95.94 75 VAL A CA 1
ATOM 596 C C . VAL A 1 75 ? 7.810 -1.933 4.999 1.00 95.94 75 VAL A C 1
ATOM 598 O O . VAL A 1 75 ? 7.824 -2.720 5.944 1.00 95.94 75 VAL A O 1
ATOM 601 N N . VAL A 1 76 ? 7.983 -0.623 5.142 1.00 95.75 76 VAL A N 1
ATOM 602 C CA . VAL A 1 76 ? 8.107 0.052 6.434 1.00 95.75 76 VAL A CA 1
ATOM 603 C C . VAL A 1 76 ? 6.763 0.683 6.769 1.00 95.75 76 VAL A C 1
ATOM 605 O O . VAL A 1 76 ? 6.254 1.525 6.025 1.00 95.75 76 VAL A O 1
ATOM 608 N N . PHE A 1 77 ? 6.174 0.244 7.880 1.00 95.00 77 PHE A N 1
ATOM 609 C CA . PHE A 1 77 ? 4.908 0.778 8.370 1.00 95.00 77 PHE A CA 1
ATOM 610 C C . PHE A 1 77 ? 5.121 2.108 9.098 1.00 95.00 77 PHE A C 1
ATOM 612 O O . PHE A 1 77 ? 6.190 2.355 9.657 1.00 95.00 77 PHE A O 1
ATOM 619 N N . GLY A 1 78 ? 4.107 2.974 9.064 1.00 89.44 78 GLY A N 1
ATOM 620 C CA . GLY A 1 78 ? 4.164 4.273 9.725 1.00 89.44 78 GLY A CA 1
ATOM 621 C C . GLY A 1 78 ? 4.288 4.150 11.251 1.00 89.44 78 GLY A C 1
ATOM 622 O O . GLY A 1 78 ? 4.030 3.084 11.811 1.00 89.44 78 GLY A O 1
ATOM 623 N N . PRO A 1 79 ? 4.628 5.245 11.953 1.00 87.19 79 PRO A N 1
ATOM 624 C CA . PRO A 1 79 ? 4.852 5.233 13.404 1.00 87.19 79 PRO A C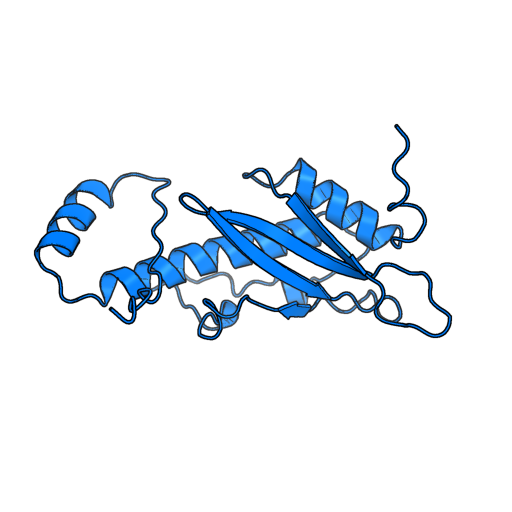A 1
ATOM 625 C C . PRO A 1 79 ? 3.619 4.804 14.216 1.00 87.19 79 PRO A C 1
ATOM 627 O O . PRO A 1 79 ? 3.745 4.259 15.306 1.00 87.19 79 PRO A O 1
ATOM 630 N N . GLU A 1 80 ? 2.411 5.009 13.688 1.00 84.19 80 GLU A N 1
ATOM 631 C CA . GLU A 1 80 ? 1.165 4.575 14.339 1.00 84.19 80 GLU A CA 1
ATOM 632 C C . GLU A 1 80 ? 0.909 3.060 14.215 1.00 84.19 80 GLU A C 1
ATOM 634 O O . GLU A 1 80 ? 0.046 2.505 14.901 1.00 84.19 80 GLU A O 1
ATOM 639 N N . ASP A 1 81 ? 1.686 2.383 13.368 1.00 86.88 81 ASP A N 1
ATOM 640 C CA . ASP A 1 81 ? 1.502 0.994 12.962 1.00 86.88 81 ASP A CA 1
ATOM 641 C C . ASP A 1 81 ? 2.695 0.102 13.364 1.00 86.88 81 ASP A C 1
ATOM 643 O O . ASP A 1 81 ? 2.838 -1.001 12.848 1.00 86.88 81 ASP A O 1
ATOM 647 N N . GLU A 1 82 ? 3.555 0.518 14.300 1.00 85.62 82 GLU A N 1
ATOM 648 C CA . GLU A 1 82 ? 4.734 -0.274 14.711 1.00 85.62 82 GLU A CA 1
ATOM 649 C C . GLU A 1 82 ? 4.378 -1.675 15.248 1.00 85.62 82 GLU A C 1
ATOM 651 O O . GLU A 1 82 ? 5.115 -2.639 15.034 1.00 85.62 82 GLU A O 1
ATOM 656 N N . ALA A 1 83 ? 3.224 -1.807 15.911 1.00 88.50 83 ALA A N 1
ATOM 657 C CA . ALA A 1 83 ? 2.711 -3.082 16.420 1.00 88.50 83 ALA A CA 1
ATOM 658 C C . ALA A 1 83 ? 1.992 -3.928 15.346 1.00 88.50 83 ALA A C 1
ATOM 660 O O . ALA A 1 83 ? 1.513 -5.032 15.626 1.00 88.50 83 ALA A O 1
ATOM 661 N N . PHE A 1 84 ? 1.885 -3.425 14.112 1.00 91.94 84 PHE A N 1
ATOM 662 C CA . PHE A 1 84 ? 1.270 -4.150 13.013 1.00 91.94 84 PHE A CA 1
ATOM 663 C C . PHE A 1 84 ? 2.236 -5.199 12.450 1.00 91.94 84 PHE A C 1
ATOM 665 O O . PHE A 1 84 ? 3.229 -4.904 11.785 1.00 91.94 84 PHE A O 1
ATOM 672 N N . HIS A 1 85 ? 1.913 -6.469 12.691 1.00 90.62 85 HIS A N 1
ATOM 673 C CA . HIS A 1 85 ? 2.694 -7.612 12.222 1.00 90.62 85 HIS A CA 1
ATOM 674 C C . HIS A 1 85 ? 1.855 -8.516 11.303 1.00 90.62 85 HIS A C 1
ATOM 676 O O . HIS A 1 85 ? 1.351 -9.545 11.758 1.00 90.62 85 HIS A O 1
ATOM 682 N N . PRO A 1 86 ? 1.703 -8.176 10.007 1.00 89.31 86 PRO A N 1
ATOM 683 C CA . PRO A 1 86 ? 0.720 -8.795 9.106 1.00 89.31 86 PRO A CA 1
ATOM 684 C C . PRO A 1 86 ? 0.853 -10.314 8.968 1.00 89.31 86 PRO A C 1
ATOM 686 O O . PRO A 1 86 ? -0.147 -11.008 8.836 1.00 89.31 86 PRO A O 1
ATOM 689 N N . PHE A 1 87 ? 2.069 -10.857 9.039 1.00 84.81 87 PHE A N 1
ATOM 690 C CA . PHE A 1 87 ? 2.312 -12.301 8.916 1.00 84.81 87 PHE A CA 1
ATOM 691 C C . PHE A 1 87 ? 2.111 -13.083 10.226 1.00 84.81 87 PHE A C 1
ATOM 693 O O . PHE A 1 87 ? 2.124 -14.312 10.217 1.00 84.81 87 PHE A O 1
ATOM 700 N N . HIS A 1 88 ? 1.909 -12.388 11.348 1.00 80.81 88 HIS A N 1
ATOM 701 C CA . HIS A 1 88 ? 1.583 -12.989 12.644 1.00 80.81 88 HIS A CA 1
ATOM 702 C C . HIS A 1 88 ? 0.093 -12.870 12.992 1.00 80.81 88 HIS A C 1
ATOM 704 O O . HIS A 1 88 ? -0.371 -13.530 13.924 1.00 80.81 88 HIS A O 1
ATOM 710 N N . MET A 1 89 ? -0.663 -12.072 12.232 1.00 71.38 89 MET A N 1
ATOM 711 C CA . MET A 1 89 ? -2.112 -11.970 12.362 1.00 71.38 89 MET A CA 1
ATOM 712 C C . MET A 1 89 ? -2.748 -13.288 11.898 1.00 71.38 89 MET A C 1
ATOM 714 O O . MET A 1 89 ? -2.609 -13.700 10.748 1.00 71.38 89 MET A O 1
ATOM 718 N N . ARG A 1 90 ? -3.429 -13.996 12.804 1.00 62.06 90 ARG A N 1
ATOM 719 C CA . ARG A 1 90 ? -4.193 -15.206 12.469 1.00 62.06 90 ARG A CA 1
ATOM 720 C C . ARG A 1 90 ? -5.676 -14.847 12.409 1.00 62.06 90 ARG A C 1
ATOM 722 O O . ARG A 1 90 ? -6.206 -14.410 13.430 1.00 62.06 90 ARG A O 1
ATOM 729 N N . PRO A 1 91 ? -6.388 -15.058 11.290 1.00 54.66 91 PRO A N 1
ATOM 730 C CA . PRO A 1 91 ? -7.838 -15.063 11.345 1.00 54.66 91 PRO A CA 1
ATOM 731 C C . PRO A 1 91 ? -8.281 -16.244 12.214 1.00 54.66 91 PRO A C 1
ATOM 733 O O . PRO A 1 91 ? -7.842 -17.376 12.030 1.00 54.66 91 PRO A O 1
ATOM 736 N N . SER A 1 92 ? -9.150 -15.969 13.183 1.00 51.56 92 SER A N 1
ATOM 737 C CA . SER A 1 92 ? -9.660 -16.951 14.151 1.00 51.56 92 SER A CA 1
ATOM 738 C C . SER A 1 92 ? -10.472 -18.093 13.503 1.00 51.56 92 SER A C 1
ATOM 740 O O . SER A 1 92 ? -10.759 -19.087 14.164 1.00 51.56 92 SER A O 1
ATOM 742 N N . VAL A 1 93 ? -10.858 -17.988 12.220 1.00 45.19 93 VAL A N 1
ATOM 743 C CA . VAL A 1 93 ? -11.947 -18.823 11.670 1.00 45.19 93 VAL A CA 1
ATOM 744 C C . VAL A 1 93 ? -11.679 -19.479 10.308 1.00 45.19 93 VAL A C 1
ATOM 746 O O . VAL A 1 93 ? -12.473 -20.308 9.886 1.00 45.19 93 VAL A O 1
ATOM 749 N N . GLU A 1 94 ? -10.558 -19.228 9.633 1.00 47.72 94 GLU A N 1
ATOM 750 C CA . GLU A 1 94 ? -10.250 -19.910 8.363 1.00 47.72 94 GLU A CA 1
ATOM 751 C C . GLU A 1 94 ? -8.767 -20.270 8.293 1.00 47.72 94 GLU A C 1
ATOM 753 O O . GLU A 1 94 ? -7.958 -19.590 8.933 1.00 47.72 94 GLU A O 1
ATOM 758 N N . PRO A 1 95 ? -8.370 -21.322 7.547 1.00 41.97 95 PRO A N 1
ATOM 759 C CA . PRO A 1 95 ? -6.968 -21.541 7.245 1.00 41.97 95 PRO A CA 1
ATOM 760 C C . PRO A 1 95 ? -6.526 -20.358 6.389 1.00 41.97 95 PRO A C 1
ATOM 762 O O . PRO A 1 95 ? -6.666 -20.383 5.167 1.00 41.97 95 PRO A O 1
ATOM 765 N N . ALA A 1 96 ? -6.051 -19.295 7.045 1.00 49.09 96 ALA A N 1
ATOM 766 C CA . ALA A 1 96 ? -5.367 -18.201 6.390 1.00 49.09 96 ALA A CA 1
ATOM 767 C C . ALA A 1 96 ? -4.358 -18.863 5.474 1.00 49.09 96 ALA A C 1
ATOM 769 O O . ALA A 1 96 ? -3.464 -19.573 5.940 1.00 49.09 96 ALA A O 1
ATOM 770 N N . GLN A 1 97 ? -4.560 -18.677 4.175 1.00 49.34 97 GLN A N 1
ATOM 771 C CA . GLN A 1 97 ? -3.530 -18.893 3.189 1.00 49.34 97 GLN A CA 1
ATOM 772 C C . GLN A 1 97 ? -2.356 -18.054 3.680 1.00 49.34 97 GLN A C 1
ATOM 774 O O . GLN A 1 97 ? -2.344 -16.838 3.505 1.00 49.34 97 GLN A O 1
ATOM 779 N N . SER A 1 98 ? -1.439 -18.691 4.408 1.00 51.91 98 SER A N 1
ATOM 780 C CA . SER A 1 98 ? -0.147 -18.137 4.775 1.00 51.91 98 SER A CA 1
ATOM 781 C C . SER A 1 98 ? 0.403 -17.589 3.476 1.00 51.91 98 SER A C 1
ATOM 783 O O . SER A 1 98 ? 0.596 -18.348 2.526 1.00 51.91 98 SER A O 1
ATOM 785 N N . SER A 1 99 ? 0.437 -16.268 3.367 1.00 58.97 99 SER A N 1
ATOM 786 C CA . SER A 1 99 ? 0.370 -15.603 2.080 1.00 58.97 99 SER A CA 1
ATOM 787 C C . SER A 1 99 ? 1.644 -15.884 1.293 1.00 58.97 99 SER A C 1
ATOM 789 O O . SER A 1 99 ? 2.681 -15.256 1.490 1.00 58.97 99 SER A O 1
ATOM 791 N N . ASN A 1 100 ? 1.544 -16.805 0.331 1.00 66.56 100 ASN A N 1
ATOM 792 C CA . ASN A 1 100 ? 2.595 -17.129 -0.637 1.00 66.56 100 ASN A CA 1
ATOM 793 C C . ASN A 1 100 ? 3.010 -15.917 -1.500 1.00 66.56 100 ASN A C 1
ATOM 795 O O . ASN A 1 100 ? 3.872 -16.046 -2.361 1.00 66.56 100 ASN A O 1
ATOM 799 N N . CYS A 1 101 ? 2.429 -14.728 -1.282 1.00 80.06 101 CYS A N 1
ATOM 800 C CA . CYS A 1 101 ? 2.734 -13.502 -2.015 1.00 80.06 101 CYS A CA 1
ATOM 801 C C . CYS A 1 101 ? 4.223 -13.113 -1.965 1.00 80.06 101 CYS A C 1
ATOM 803 O O . CYS A 1 101 ? 4.729 -12.587 -2.955 1.00 80.06 101 CYS A O 1
ATOM 805 N N . LEU A 1 102 ? 4.927 -13.422 -0.865 1.00 86.94 102 LEU A N 1
ATOM 806 C CA . LEU A 1 102 ? 6.380 -13.238 -0.758 1.00 86.94 102 LEU A CA 1
ATOM 807 C C . LEU A 1 102 ? 7.174 -14.450 -1.271 1.00 86.94 102 LEU A C 1
ATOM 809 O O . LEU A 1 102 ? 8.223 -14.274 -1.883 1.00 86.94 102 LEU A O 1
ATOM 813 N N . ALA A 1 103 ? 6.688 -15.672 -1.029 1.00 85.25 103 ALA A N 1
ATOM 814 C CA . ALA A 1 103 ? 7.379 -16.906 -1.420 1.00 85.25 103 ALA A CA 1
ATOM 815 C C . ALA A 1 103 ? 7.429 -17.093 -2.947 1.00 85.25 103 ALA A C 1
ATOM 817 O O . ALA A 1 103 ? 8.451 -17.507 -3.488 1.00 85.25 103 ALA A O 1
ATOM 818 N N . ASP A 1 104 ? 6.353 -16.717 -3.640 1.00 85.94 104 ASP A N 1
ATOM 819 C CA . ASP A 1 104 ? 6.227 -16.773 -5.098 1.00 85.94 104 ASP A CA 1
ATOM 820 C C . ASP A 1 104 ? 6.560 -15.415 -5.747 1.00 85.94 104 ASP A C 1
ATOM 822 O O . ASP A 1 104 ? 5.965 -15.038 -6.768 1.00 85.94 104 ASP A O 1
ATOM 826 N N . TRP A 1 105 ? 7.448 -14.623 -5.134 1.00 93.81 105 TRP A N 1
ATOM 827 C CA . TRP A 1 105 ? 7.812 -13.312 -5.664 1.00 93.81 105 TRP A CA 1
ATOM 828 C C . TRP A 1 105 ? 8.483 -13.437 -7.036 1.00 93.81 105 TRP A C 1
ATOM 830 O O . TRP A 1 105 ? 9.423 -14.204 -7.245 1.00 93.81 105 TRP A O 1
ATOM 840 N N . ASN A 1 106 ? 8.000 -12.647 -7.993 1.00 93.75 106 ASN A N 1
ATOM 841 C CA . ASN A 1 106 ? 8.542 -12.585 -9.342 1.00 93.75 106 ASN A CA 1
ATOM 842 C C . ASN A 1 106 ? 8.483 -11.147 -9.853 1.00 93.75 106 ASN A C 1
ATOM 844 O O . ASN A 1 106 ? 7.434 -10.673 -10.279 1.00 93.75 106 ASN A O 1
ATOM 848 N N . TYR A 1 107 ? 9.623 -10.464 -9.873 1.00 93.81 107 TYR A N 1
ATOM 849 C CA . TYR A 1 107 ? 9.713 -9.071 -10.324 1.00 93.81 107 TYR A CA 1
ATOM 850 C C . TYR A 1 107 ? 9.286 -8.835 -11.778 1.00 93.81 107 TYR A C 1
ATOM 852 O O . TYR A 1 107 ? 8.993 -7.705 -12.159 1.00 93.81 107 TYR A O 1
ATOM 860 N N . LYS A 1 108 ? 9.256 -9.885 -12.608 1.00 95.25 108 LYS A N 1
ATOM 861 C CA . LYS A 1 108 ? 8.783 -9.798 -13.998 1.00 95.25 108 LYS A CA 1
ATOM 862 C C . LYS A 1 108 ? 7.262 -9.831 -14.102 1.00 95.25 108 LYS A C 1
ATOM 864 O O . LYS A 1 108 ? 6.724 -9.476 -15.145 1.00 95.25 108 LYS A O 1
ATOM 869 N N . ASP A 1 109 ? 6.588 -10.300 -13.058 1.00 95.75 109 ASP A N 1
ATOM 870 C CA . ASP A 1 109 ? 5.139 -10.362 -12.995 1.00 95.75 109 ASP A CA 1
ATOM 871 C C . ASP A 1 109 ? 4.600 -9.053 -12.378 1.00 95.75 109 ASP A C 1
ATOM 873 O O . ASP A 1 109 ? 4.823 -8.791 -11.185 1.00 95.75 109 ASP A O 1
ATOM 877 N N . PRO A 1 110 ? 3.909 -8.203 -13.167 1.00 95.75 110 PRO A N 1
ATOM 878 C CA . PRO A 1 110 ? 3.426 -6.907 -12.700 1.00 95.75 110 PRO A CA 1
ATOM 879 C C . PRO A 1 110 ? 2.356 -7.029 -11.604 1.00 95.75 110 PRO A C 1
ATOM 881 O O . PRO A 1 110 ? 2.119 -6.062 -10.882 1.00 95.75 110 PRO A O 1
ATOM 884 N N . THR A 1 111 ? 1.727 -8.198 -11.426 1.00 95.25 111 THR A N 1
ATOM 885 C CA . THR A 1 111 ? 0.648 -8.371 -10.442 1.00 95.25 111 THR A CA 1
ATOM 886 C C . THR A 1 111 ? 1.151 -8.614 -9.021 1.00 95.25 111 THR A C 1
ATOM 888 O O . THR A 1 111 ? 0.367 -8.520 -8.078 1.00 95.25 111 THR A O 1
ATOM 891 N N . ARG A 1 112 ? 2.438 -8.932 -8.827 1.00 94.75 112 ARG A N 1
ATOM 892 C CA . ARG A 1 112 ? 2.960 -9.359 -7.514 1.00 94.75 112 ARG A CA 1
ATOM 893 C C . ARG A 1 112 ? 2.845 -8.278 -6.452 1.00 94.75 112 ARG A C 1
ATOM 895 O O . ARG A 1 112 ? 2.450 -8.569 -5.327 1.00 94.75 112 ARG A O 1
ATOM 902 N N . LEU A 1 113 ? 3.107 -7.030 -6.833 1.00 96.00 113 LEU A N 1
ATOM 903 C CA . LEU A 1 113 ? 2.948 -5.896 -5.933 1.00 96.00 113 LEU A CA 1
ATOM 904 C C . LEU A 1 113 ? 1.475 -5.676 -5.548 1.00 96.00 113 LEU A C 1
ATOM 906 O O . LEU A 1 113 ? 1.186 -5.411 -4.386 1.00 96.00 113 LEU A O 1
ATOM 910 N N . LEU A 1 114 ? 0.537 -5.849 -6.488 1.00 95.56 114 LEU A N 1
ATOM 911 C CA . LEU A 1 114 ? -0.899 -5.786 -6.193 1.00 95.56 114 LEU A CA 1
ATOM 912 C C . LEU A 1 114 ? -1.297 -6.823 -5.136 1.00 95.56 114 LEU A C 1
ATOM 914 O O . LEU A 1 114 ? -1.932 -6.464 -4.148 1.00 95.56 114 LEU A O 1
ATOM 918 N N . LEU A 1 115 ? -0.894 -8.083 -5.327 1.00 94.31 115 LEU A N 1
ATOM 919 C CA . LEU A 1 115 ? -1.221 -9.176 -4.405 1.00 94.31 115 LEU A CA 1
ATOM 920 C C . LEU A 1 115 ? -0.656 -8.927 -3.001 1.00 94.31 115 LEU A C 1
ATOM 922 O O . LEU A 1 115 ? -1.342 -9.175 -2.011 1.00 94.31 115 LEU A O 1
ATOM 926 N N . LEU A 1 116 ? 0.569 -8.395 -2.913 1.00 94.62 116 LEU A N 1
ATOM 927 C CA . LEU A 1 116 ? 1.172 -8.000 -1.642 1.00 94.62 116 LEU A CA 1
ATOM 928 C C . LEU A 1 116 ? 0.337 -6.920 -0.938 1.00 94.62 116 LEU A C 1
ATOM 930 O O . LEU A 1 116 ? 0.013 -7.073 0.236 1.00 94.62 116 LEU A O 1
ATOM 934 N N . PHE A 1 117 ? -0.059 -5.854 -1.638 1.00 94.69 117 PHE A N 1
ATOM 935 C CA . PHE A 1 117 ? -0.820 -4.759 -1.024 1.00 94.69 117 PHE A CA 1
ATOM 936 C C . PHE A 1 117 ? -2.267 -5.119 -0.700 1.00 94.69 117 PHE A C 1
ATOM 938 O O . PHE A 1 117 ? -2.808 -4.599 0.273 1.00 94.69 117 PHE A O 1
ATOM 945 N N . GLN A 1 118 ? -2.889 -6.015 -1.468 1.00 92.56 118 GLN A N 1
ATOM 946 C CA . GLN A 1 118 ? -4.187 -6.587 -1.106 1.00 92.56 118 GLN A CA 1
ATOM 947 C C . GLN A 1 118 ? -4.066 -7.353 0.214 1.00 92.56 118 GLN A C 1
ATOM 949 O O . GLN A 1 118 ? -4.766 -7.030 1.169 1.00 92.56 118 GLN A O 1
ATOM 954 N N . PHE A 1 119 ? -3.089 -8.262 0.310 1.00 92.69 119 PHE A N 1
ATOM 955 C CA . PHE A 1 119 ? -2.830 -9.008 1.540 1.00 92.69 119 PHE A CA 1
ATOM 956 C C . PHE A 1 119 ? -2.554 -8.086 2.736 1.00 92.69 119 PHE A C 1
ATOM 958 O O . PHE A 1 119 ? -3.203 -8.216 3.772 1.00 92.69 119 PHE A O 1
ATOM 965 N N . LEU A 1 120 ? -1.615 -7.142 2.606 1.00 93.81 120 LEU A N 1
ATOM 966 C CA . LEU A 1 120 ? -1.248 -6.246 3.705 1.00 93.81 120 LEU A CA 1
ATOM 967 C C . LEU A 1 120 ? -2.435 -5.398 4.168 1.00 93.81 120 LEU A C 1
ATOM 969 O O . LEU A 1 120 ? -2.632 -5.227 5.369 1.00 93.81 120 LEU A O 1
ATOM 973 N N . ARG A 1 121 ? -3.250 -4.896 3.235 1.00 92.25 121 ARG A N 1
ATOM 974 C CA . ARG A 1 121 ? -4.439 -4.112 3.570 1.00 92.25 121 ARG A CA 1
ATOM 975 C C . ARG A 1 121 ? -5.494 -4.946 4.291 1.00 92.25 121 ARG A C 1
ATOM 977 O O . ARG A 1 121 ? -6.062 -4.469 5.271 1.00 92.25 121 ARG A O 1
ATOM 984 N N . ASP A 1 122 ? -5.730 -6.179 3.856 1.00 90.81 122 ASP A N 1
ATOM 985 C CA . ASP A 1 122 ? -6.673 -7.082 4.521 1.00 90.81 122 ASP A CA 1
ATOM 986 C C . ASP A 1 122 ? -6.216 -7.401 5.951 1.00 90.81 122 ASP A C 1
ATOM 988 O O . ASP A 1 122 ? -7.017 -7.369 6.890 1.00 90.81 122 ASP A O 1
ATOM 992 N N . GLN A 1 123 ? -4.910 -7.617 6.146 1.00 91.94 123 GLN A N 1
ATOM 993 C CA . GLN A 1 123 ? -4.340 -7.779 7.485 1.00 91.94 123 GLN A CA 1
ATOM 994 C C . GLN A 1 123 ? -4.458 -6.505 8.323 1.00 91.94 123 GLN A C 1
ATOM 996 O O . GLN A 1 123 ? -4.712 -6.591 9.522 1.00 91.94 123 GLN A O 1
ATOM 1001 N N . TYR A 1 124 ? -4.316 -5.326 7.717 1.00 93.00 124 TYR A N 1
ATOM 1002 C CA . TYR A 1 124 ? -4.451 -4.058 8.428 1.00 93.00 124 TYR A CA 1
ATOM 1003 C C . TYR A 1 124 ? -5.883 -3.818 8.922 1.00 93.00 124 TYR A C 1
ATOM 1005 O O . TYR A 1 124 ? -6.093 -3.437 10.074 1.00 93.00 124 TYR A O 1
ATOM 1013 N N . VAL A 1 125 ? -6.879 -4.126 8.085 1.00 90.88 125 VAL A N 1
ATOM 1014 C CA . VAL A 1 125 ? -8.298 -4.103 8.473 1.00 90.88 125 VAL A CA 1
ATOM 1015 C C . VAL A 1 125 ? -8.537 -5.032 9.666 1.00 90.88 125 VAL A C 1
ATOM 1017 O O . VAL A 1 125 ? -9.212 -4.653 10.623 1.00 90.88 125 VAL A O 1
ATOM 1020 N N . LEU A 1 126 ? -7.984 -6.250 9.627 1.00 89.44 126 LEU A N 1
ATOM 1021 C CA . LEU A 1 126 ? -8.105 -7.211 10.724 1.00 89.44 126 LEU A CA 1
ATOM 1022 C C . LEU A 1 126 ? -7.435 -6.699 12.007 1.00 89.44 126 LEU A C 1
ATOM 1024 O O . LEU A 1 126 ? -8.043 -6.750 13.074 1.00 89.44 126 LEU A O 1
ATOM 1028 N N . TYR A 1 127 ? -6.219 -6.167 11.896 1.00 91.44 127 TYR A N 1
ATOM 1029 C CA . TYR A 1 127 ? -5.469 -5.577 13.004 1.00 91.44 127 TYR A CA 1
ATOM 1030 C C . TYR A 1 127 ? -6.265 -4.471 13.706 1.00 91.44 127 TYR A C 1
ATOM 1032 O O . TYR A 1 127 ? -6.425 -4.500 14.927 1.00 91.44 127 TYR A O 1
ATOM 1040 N N . GLN A 1 128 ? -6.836 -3.539 12.942 1.00 91.50 128 GLN A N 1
ATOM 1041 C CA . GLN A 1 128 ? -7.633 -2.455 13.511 1.00 91.50 128 GLN A CA 1
ATOM 1042 C C . GLN A 1 128 ? -8.937 -2.958 14.144 1.00 91.50 128 GLN A C 1
ATOM 1044 O O . GLN A 1 128 ? -9.331 -2.471 15.202 1.00 91.50 128 GLN A O 1
ATOM 1049 N N . LYS A 1 129 ? -9.585 -3.972 13.557 1.00 87.44 129 LYS A N 1
ATOM 1050 C CA . LYS A 1 129 ? -10.772 -4.607 14.156 1.00 87.44 129 LYS A CA 1
ATOM 1051 C C . LYS A 1 129 ? -10.465 -5.258 15.505 1.00 87.44 129 LYS A C 1
ATOM 1053 O O . LYS A 1 129 ? -11.256 -5.098 16.430 1.00 87.44 129 LYS A O 1
ATOM 1058 N N . ILE A 1 130 ? -9.338 -5.965 15.625 1.00 86.94 130 ILE A N 1
ATOM 1059 C CA . ILE A 1 130 ? -8.908 -6.581 16.892 1.00 86.94 130 ILE A CA 1
ATOM 1060 C C . ILE A 1 130 ? -8.684 -5.493 17.946 1.00 86.94 130 ILE A C 1
ATOM 1062 O O . ILE A 1 130 ? -9.291 -5.552 19.010 1.00 86.94 130 ILE A O 1
ATOM 1066 N N . ARG A 1 131 ? -7.911 -4.454 17.612 1.00 87.50 131 ARG A N 1
ATOM 1067 C CA . ARG A 1 131 ? -7.616 -3.330 18.516 1.00 87.50 131 ARG A CA 1
ATOM 1068 C C . ARG A 1 131 ? -8.865 -2.610 19.016 1.00 87.50 131 ARG A C 1
ATOM 1070 O O . ARG A 1 131 ? -8.971 -2.300 20.195 1.00 87.50 131 ARG A O 1
ATOM 1077 N N . VAL A 1 132 ? -9.825 -2.363 18.127 1.00 86.00 132 VAL A N 1
ATOM 1078 C CA . VAL A 1 132 ? -11.109 -1.755 18.499 1.00 86.00 132 VAL A CA 1
ATOM 1079 C C . VAL A 1 132 ? -11.936 -2.699 19.381 1.00 86.00 132 VAL A C 1
ATOM 1081 O O . VAL A 1 132 ? -12.605 -2.239 20.301 1.00 86.00 132 VAL A O 1
ATOM 1084 N N . GLY A 1 133 ? -11.884 -4.011 19.135 1.00 82.31 133 GLY A N 1
ATOM 1085 C CA . GLY A 1 133 ? -12.583 -5.018 19.938 1.00 82.31 133 GLY A CA 1
ATOM 1086 C C . GLY A 1 133 ? -12.016 -5.214 21.349 1.00 82.31 133 GLY A C 1
ATOM 1087 O O . GLY A 1 133 ? -12.752 -5.631 22.241 1.00 82.31 133 GLY A O 1
ATOM 1088 N N . GLU A 1 134 ? -10.739 -4.893 21.565 1.00 84.75 134 GLU A N 1
ATOM 1089 C CA . GLU A 1 134 ? -10.090 -4.905 22.885 1.00 84.75 134 GLU A CA 1
ATOM 1090 C C . GLU A 1 134 ? -10.541 -3.743 23.785 1.00 84.75 134 GLU A C 1
ATOM 1092 O O . GLU A 1 134 ? -10.314 -3.778 24.995 1.00 84.75 134 GLU A O 1
ATOM 1097 N N . LEU A 1 135 ? -11.212 -2.726 23.232 1.00 82.19 135 LEU A N 1
ATOM 1098 C CA . LEU A 1 135 ? -11.765 -1.633 24.025 1.00 82.19 135 LEU A CA 1
ATOM 1099 C C . LEU A 1 135 ? -12.948 -2.125 24.872 1.00 82.19 135 LEU A C 1
ATOM 1101 O O . LEU A 1 135 ? -13.987 -2.551 24.363 1.00 82.19 135 LEU A O 1
ATOM 1105 N N . GLU A 1 136 ? -12.832 -1.993 26.193 1.00 77.69 136 GLU A N 1
ATOM 1106 C CA . GLU A 1 136 ? -13.906 -2.294 27.149 1.00 77.69 136 GLU A CA 1
ATOM 1107 C C . GLU A 1 136 ? -14.968 -1.177 27.238 1.00 77.69 136 GLU A C 1
ATOM 1109 O O . GLU A 1 136 ? -15.487 -0.877 28.310 1.00 77.69 136 GLU A O 1
ATOM 1114 N N . ASP A 1 137 ? -15.320 -0.552 26.112 1.00 84.50 137 ASP A N 1
ATOM 1115 C CA . ASP A 1 137 ? -16.383 0.453 26.051 1.00 84.50 137 ASP A CA 1
ATOM 1116 C C . ASP A 1 137 ? -17.710 -0.196 25.621 1.00 84.50 137 ASP A C 1
ATOM 1118 O O . ASP A 1 137 ? -17.904 -0.598 24.472 1.00 84.50 137 ASP A O 1
ATOM 1122 N N . GLU A 1 138 ? -18.650 -0.310 26.561 1.00 84.38 138 GLU A N 1
ATOM 1123 C CA . GLU A 1 138 ? -19.961 -0.931 26.328 1.00 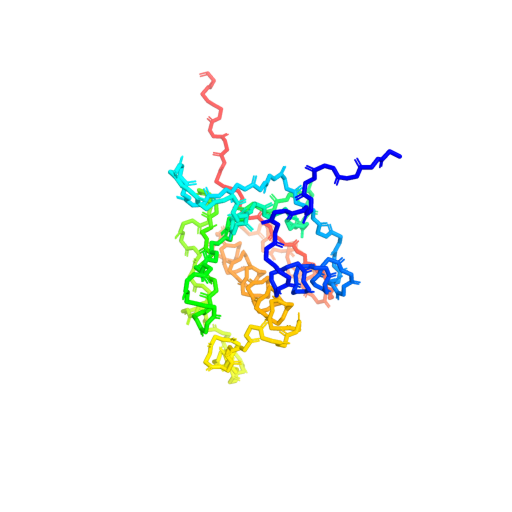84.38 138 GLU A CA 1
ATOM 1124 C C . GLU A 1 138 ? -20.818 -0.176 25.299 1.00 84.38 138 GLU A C 1
ATOM 1126 O O . GLU A 1 138 ? -21.617 -0.789 24.582 1.00 84.38 138 GLU A O 1
ATOM 1131 N N . ARG A 1 139 ? -20.646 1.148 25.179 1.00 87.56 139 ARG A N 1
ATOM 1132 C CA . ARG A 1 139 ? -21.359 1.946 24.178 1.00 87.56 139 ARG A CA 1
ATOM 1133 C C . ARG A 1 139 ? -20.827 1.638 22.782 1.00 87.56 139 ARG A C 1
ATOM 1135 O O . ARG A 1 139 ? -21.627 1.394 21.877 1.00 87.56 139 ARG A O 1
ATOM 1142 N N . LEU A 1 140 ? -19.507 1.590 22.628 1.00 84.69 140 LEU A N 1
ATOM 1143 C CA . LEU A 1 140 ? -18.841 1.248 21.377 1.00 84.69 140 LEU A CA 1
ATOM 1144 C C . LEU A 1 140 ? -19.166 -0.187 20.952 1.00 84.69 140 LEU A C 1
ATOM 1146 O O . LEU A 1 140 ? -19.547 -0.412 19.805 1.00 84.69 140 LEU A O 1
ATOM 1150 N N . LYS A 1 141 ? -19.111 -1.157 21.875 1.00 83.81 141 LYS A N 1
ATOM 1151 C CA . LYS A 1 141 ? -19.492 -2.554 21.600 1.00 83.81 141 LYS A CA 1
ATOM 1152 C C . LYS A 1 141 ? -20.926 -2.668 21.087 1.00 83.81 141 LYS A C 1
ATOM 1154 O O . LYS A 1 141 ? -21.178 -3.404 20.133 1.00 83.81 141 LYS A O 1
ATOM 1159 N N . PHE A 1 142 ? -21.871 -1.946 21.692 1.00 83.50 142 PHE A N 1
ATOM 1160 C CA . PHE A 1 142 ? -23.262 -1.936 21.235 1.00 83.50 142 PHE A CA 1
ATOM 1161 C C . PHE A 1 142 ? -23.391 -1.399 19.801 1.00 83.50 142 PHE A C 1
ATOM 1163 O O . PHE A 1 142 ? -24.054 -2.012 18.957 1.00 83.50 142 PHE A O 1
ATOM 1170 N N . GLU A 1 143 ? -22.741 -0.271 19.508 1.00 85.62 143 GLU A N 1
ATOM 1171 C CA . GLU A 1 143 ? -22.762 0.342 18.177 1.00 85.62 143 GLU A CA 1
ATOM 1172 C C . GLU A 1 143 ? -22.129 -0.579 17.129 1.00 85.62 143 GLU A C 1
ATOM 1174 O O . GLU A 1 143 ? -22.745 -0.842 16.093 1.00 85.62 143 GLU A O 1
ATOM 1179 N N . LEU A 1 144 ? -20.964 -1.150 17.443 1.00 82.75 144 LEU A N 1
ATOM 1180 C CA . LEU A 1 144 ? -20.264 -2.110 16.596 1.00 82.75 144 LEU A CA 1
ATOM 1181 C C . LEU A 1 144 ? -21.132 -3.327 16.299 1.00 82.75 144 LEU A C 1
ATOM 1183 O O . LEU A 1 144 ? -21.332 -3.639 15.131 1.00 82.75 144 LEU A O 1
ATOM 1187 N N . ASN A 1 145 ? -21.714 -3.974 17.311 1.00 82.12 145 ASN A N 1
ATOM 1188 C CA . ASN A 1 145 ? -22.569 -5.152 17.118 1.00 82.12 145 ASN A CA 1
ATOM 1189 C C . ASN A 1 145 ? -23.795 -4.864 16.236 1.00 82.12 145 ASN A C 1
ATOM 1191 O O . ASN A 1 145 ? -24.277 -5.747 15.523 1.00 82.12 145 ASN A O 1
ATOM 1195 N N . THR A 1 146 ? -24.277 -3.619 16.234 1.00 82.25 146 THR A N 1
ATOM 1196 C CA . THR A 1 146 ? -25.407 -3.198 15.395 1.00 82.25 146 THR A CA 1
ATOM 1197 C C . THR A 1 146 ? -25.012 -3.041 13.921 1.00 82.25 146 THR A C 1
ATOM 1199 O O . THR A 1 146 ? -25.843 -3.253 13.036 1.00 82.25 146 THR A O 1
ATOM 1202 N N . ILE A 1 147 ? -23.753 -2.698 13.629 1.00 81.75 147 ILE A N 1
ATOM 1203 C CA . ILE A 1 147 ? -23.275 -2.428 12.261 1.00 81.75 147 ILE A CA 1
ATOM 1204 C C . ILE A 1 147 ? -22.346 -3.510 11.697 1.00 81.75 147 ILE A C 1
ATOM 1206 O O . ILE A 1 147 ? -22.172 -3.556 10.485 1.00 81.75 147 ILE A O 1
ATOM 1210 N N . LEU A 1 148 ? -21.812 -4.410 12.530 1.00 72.69 148 LEU A N 1
ATOM 1211 C CA . LEU A 1 148 ? -20.799 -5.426 12.192 1.00 72.69 148 LEU A CA 1
ATOM 1212 C C . LEU A 1 148 ? -21.202 -6.352 11.038 1.00 72.69 148 LEU A C 1
ATOM 1214 O O . LEU A 1 148 ? -20.346 -6.854 10.319 1.00 72.69 148 LEU A O 1
ATOM 1218 N N . HIS A 1 149 ? -22.507 -6.551 10.846 1.00 72.12 149 HIS A N 1
ATOM 1219 C CA . HIS A 1 149 ? -23.071 -7.364 9.769 1.00 72.12 149 HIS A CA 1
ATOM 1220 C C . HIS A 1 149 ? -23.003 -6.688 8.388 1.00 72.12 149 HIS A C 1
ATOM 1222 O O . HIS A 1 149 ? -23.328 -7.320 7.386 1.00 72.12 149 HIS A O 1
ATOM 1228 N N . ARG A 1 150 ? -22.645 -5.400 8.314 1.00 76.56 150 ARG A N 1
ATOM 1229 C CA . ARG A 1 150 ? -22.492 -4.683 7.046 1.00 76.56 150 ARG A CA 1
ATOM 1230 C C . ARG A 1 150 ? -21.087 -4.911 6.498 1.00 76.56 150 ARG A C 1
ATOM 1232 O O . ARG A 1 150 ? -20.093 -4.622 7.163 1.00 76.56 150 ARG A O 1
ATOM 1239 N N . GLU A 1 151 ? -21.015 -5.387 5.263 1.00 73.69 151 GLU A N 1
ATOM 1240 C CA . GLU A 1 151 ? -19.752 -5.497 4.538 1.00 73.69 151 GLU A CA 1
ATOM 1241 C C . GLU A 1 151 ? -19.153 -4.113 4.244 1.00 73.69 151 GLU A C 1
ATOM 1243 O O . GLU A 1 151 ? -19.867 -3.118 4.107 1.00 73.69 151 GLU A O 1
ATOM 1248 N N . GLY A 1 152 ? -17.822 -4.054 4.153 1.00 75.25 152 GLY A N 1
ATOM 1249 C CA . GLY A 1 152 ? -17.092 -2.839 3.778 1.00 75.25 152 GLY A CA 1
ATOM 1250 C C . GLY A 1 152 ? -16.881 -1.812 4.895 1.00 75.25 152 GLY A C 1
ATOM 1251 O O . GLY A 1 152 ? -16.420 -0.713 4.606 1.00 75.25 152 GLY A O 1
ATOM 1252 N N . ILE A 1 153 ? -17.193 -2.131 6.158 1.00 82.94 153 ILE A N 1
ATOM 1253 C CA . ILE A 1 153 ? -16.880 -1.228 7.276 1.00 82.94 153 ILE A CA 1
ATOM 1254 C C . ILE A 1 153 ? -15.395 -1.309 7.634 1.00 82.94 153 ILE A C 1
ATOM 1256 O O . ILE A 1 153 ? -14.876 -2.369 8.001 1.00 82.94 153 ILE A O 1
ATOM 1260 N N . GLU A 1 154 ? -14.757 -0.144 7.598 1.00 87.25 154 GLU A N 1
ATOM 1261 C CA . GLU A 1 154 ? -13.407 0.102 8.093 1.00 87.25 154 GLU A CA 1
ATOM 1262 C C . GLU A 1 154 ? -13.457 0.814 9.440 1.00 87.25 154 GLU A C 1
ATOM 1264 O O . GLU A 1 154 ? -14.365 1.594 9.730 1.00 87.25 154 GLU A O 1
ATOM 1269 N N . MET A 1 155 ? -12.479 0.503 10.282 1.00 88.00 155 MET A N 1
ATOM 1270 C CA . MET A 1 155 ? -12.351 1.050 11.626 1.00 88.00 155 MET A CA 1
ATOM 1271 C C . MET A 1 155 ? -10.884 1.369 11.856 1.00 88.00 155 MET A C 1
ATOM 1273 O O . MET A 1 155 ? -10.012 0.647 11.375 1.00 88.00 155 MET A O 1
ATOM 1277 N N . HIS A 1 156 ? -10.606 2.441 12.580 1.00 87.62 156 HIS A N 1
ATOM 1278 C CA . HIS A 1 156 ? -9.249 2.844 12.909 1.00 87.62 156 HIS A CA 1
ATOM 1279 C C . HIS A 1 156 ? -9.219 3.315 14.358 1.00 87.62 156 HIS A C 1
ATOM 1281 O O . HIS A 1 156 ? -10.018 4.169 14.743 1.00 87.62 156 HIS A O 1
ATOM 1287 N N . MET A 1 157 ? -8.300 2.760 15.144 1.00 84.38 157 MET A N 1
ATOM 1288 C CA . MET A 1 157 ? -8.007 3.245 16.483 1.00 84.38 157 MET A CA 1
ATOM 1289 C C . MET A 1 157 ? -6.726 4.074 16.442 1.00 84.38 157 MET A C 1
ATOM 1291 O O . MET A 1 157 ? -5.618 3.524 16.405 1.00 84.38 157 MET A O 1
ATOM 1295 N N . SER A 1 158 ? -6.891 5.394 16.464 1.00 77.44 158 SER A N 1
ATOM 1296 C CA . SER A 1 158 ? -5.777 6.316 16.646 1.00 77.44 158 SER A CA 1
ATOM 1297 C C . SER A 1 158 ? -5.340 6.298 18.109 1.00 77.44 158 SER A C 1
ATOM 1299 O O . SER A 1 158 ? -6.162 6.242 19.028 1.00 77.44 158 SER A O 1
ATOM 1301 N N . LEU A 1 159 ? -4.029 6.326 18.343 1.00 66.94 159 LEU A N 1
ATOM 1302 C CA . LEU A 1 159 ? -3.514 6.667 19.665 1.00 66.94 159 LEU A CA 1
ATOM 1303 C C . LEU A 1 159 ? -3.879 8.135 19.879 1.00 66.94 159 LEU A C 1
ATOM 1305 O O . LEU A 1 159 ? -3.474 8.992 19.096 1.00 66.94 159 LEU A O 1
ATOM 1309 N N . GLY A 1 160 ? -4.747 8.401 20.855 1.00 54.44 160 GLY A N 1
ATOM 1310 C CA . GLY A 1 160 ? -5.297 9.731 21.069 1.00 54.44 160 GLY A CA 1
ATOM 1311 C C . GLY A 1 160 ? -4.187 10.774 21.098 1.00 54.44 160 GLY A C 1
ATOM 1312 O O . GLY A 1 160 ? -3.201 10.620 21.816 1.00 54.44 160 GLY A O 1
ATOM 1313 N N . ALA A 1 161 ? -4.355 11.849 20.329 1.00 44.56 161 ALA A N 1
ATOM 1314 C CA . ALA A 1 161 ? -3.627 13.071 20.600 1.00 44.56 161 ALA A CA 1
ATOM 1315 C C . ALA A 1 161 ? -4.030 13.503 22.011 1.00 44.56 161 ALA A C 1
ATOM 1317 O O . ALA A 1 161 ? -5.084 14.116 22.206 1.00 44.56 161 ALA A O 1
ATOM 1318 N N . GLU A 1 162 ? -3.213 13.161 23.002 1.00 43.34 162 GLU A N 1
ATOM 1319 C CA . GLU A 1 162 ? -3.220 13.866 24.267 1.00 43.34 162 GLU A CA 1
ATOM 1320 C C . GLU A 1 162 ? -2.869 15.308 23.912 1.00 43.34 162 GLU A C 1
ATOM 1322 O O . GLU A 1 162 ? -1.712 15.682 23.729 1.00 43.34 162 GLU A O 1
ATOM 1327 N N . LYS A 1 163 ? -3.901 16.130 23.698 1.00 39.94 163 LYS A N 1
ATOM 1328 C CA . LYS A 1 163 ? -3.744 17.572 23.748 1.00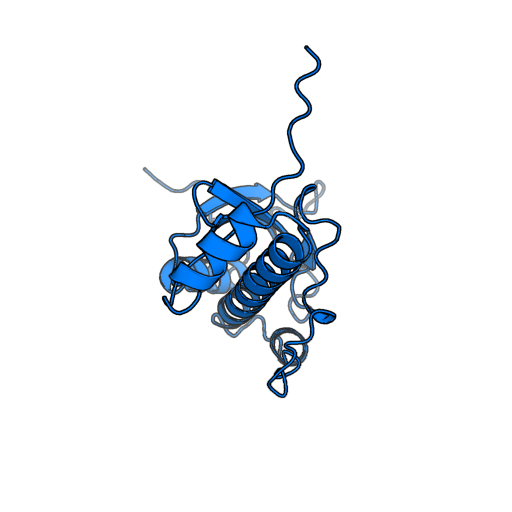 39.94 163 LYS A CA 1
ATOM 1329 C C . LYS A 1 163 ? -3.174 17.847 25.132 1.00 39.94 163 LYS A C 1
ATOM 1331 O O . LYS A 1 163 ? -3.915 17.795 26.108 1.00 39.94 163 LYS A O 1
ATOM 1336 N N . CYS A 1 164 ? -1.876 18.131 25.206 1.00 38.06 164 CYS A N 1
ATOM 1337 C CA . CYS A 1 164 ? -1.325 18.925 26.290 1.00 38.06 164 CYS A CA 1
ATOM 1338 C C . CYS A 1 164 ? -2.097 20.251 26.287 1.00 38.06 164 CYS A C 1
ATOM 1340 O O . CYS A 1 164 ? -1.815 21.148 25.493 1.00 38.06 164 CYS A O 1
ATOM 1342 N N . SER A 1 165 ? -3.162 20.288 27.085 1.00 38.75 165 SER A N 1
ATOM 1343 C CA . SER A 1 165 ? -3.868 21.491 27.514 1.00 38.75 165 SER A CA 1
ATOM 1344 C C . SER A 1 165 ? -2.993 22.310 28.445 1.00 38.75 165 SER A C 1
ATOM 1346 O O . SER A 1 165 ? -2.345 21.670 29.305 1.00 38.75 165 SER A O 1
#

Secondary structure (DSSP, 8-state):
---TTSTTS-HHHHHHHHHHHHHSSS--EEEEEE-S-SSS-----EEEEEEEETTEEEEEEEE--TT-TTSPPEEEPPGGGTT--TTTPPPSSS-----TTTTT--TT-TTHHHHHHHH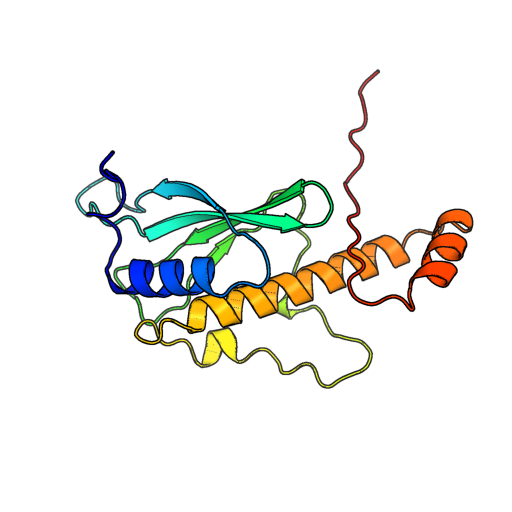HHHHHHHHHHHHHHT---HHHHHHHHHHTTSTT-------------

Radius of gyration: 18.28 Å; chains: 1; bounding box: 52×43×46 Å

Sequence (165 aa):
MAAAGAENVPPFIAAQLTYLLSNFHHTLKIEQMWSSDNYNSSAIDRFTLLIPYCLDFIKWDLIYNVECPTSPPDVVFGPEDEAFHPFHMRPSVEPAQSSNCLADWNYKDPTRLLLLFQFLRDQYVLYQKIRVGELEDERLKFELNTILHREGIEMHMSLGAEKCS

pLDDT: mean 82.87, std 16.92, range [31.56, 97.62]

InterPro domains:
  IPR010358 BRCA1-A complex subunit BRE [PF06113] (27-153)
  IPR010358 BRCA1-A complex subunit BRE [PTHR15189] (7-162)

Foldseek 3Di:
DDDPPPPQEPPLNVLLVVCQCVPAPDRKDWPDWDDPDPDDRSHTFKTWIFPDADPGTWTKIWGADPVCLQAHIDIHGDPQCPVQDLLPDDDPPDPPPSQCLRVPDDSNDSCSSNSVVVSSVVSVQVVQVVVQVPDPDPVSVVVCVVCVPDPPDGGHDGPDPPPPD

Organism: Clitoria ternatea (NCBI:txid43366)